Protein AF-A0A8S4RAL4-F1 (afdb_monomer_lite)

Foldseek 3Di:
DDDDDDPDVVVVVVVVVVVVVVVVVVVVVVVVVPDDFFDKAKDPVQDDPDFDDDPPQDPPDDRGDTDIDGPPDDDDDDDDDDDDPPPPD

Structure (mmCIF, N/CA/C/O backbone):
data_AF-A0A8S4RAL4-F1
#
_entry.id   AF-A0A8S4RAL4-F1
#
loop_
_atom_site.group_PDB
_atom_site.id
_atom_site.type_symbol
_atom_site.label_atom_id
_atom_site.label_alt_id
_atom_site.label_comp_id
_atom_site.label_asym_id
_atom_site.label_entity_id
_atom_site.label_seq_id
_atom_site.pdbx_PDB_ins_code
_atom_site.Cartn_x
_atom_site.Cartn_y
_atom_site.Cartn_z
_atom_site.occupancy
_atom_site.B_iso_or_equiv
_atom_site.auth_seq_id
_atom_site.auth_comp_id
_atom_site.auth_asym_id
_atom_site.auth_atom_id
_atom_site.pdbx_PDB_model_num
ATOM 1 N N . MET A 1 1 ? 61.995 3.543 -59.997 1.00 42.41 1 MET A N 1
ATOM 2 C CA . MET A 1 1 ? 61.037 4.608 -59.639 1.00 42.41 1 MET A CA 1
ATOM 3 C C . MET A 1 1 ? 59.982 3.946 -58.771 1.00 42.41 1 MET A C 1
ATOM 5 O O . MET A 1 1 ? 59.430 2.936 -59.190 1.00 42.41 1 MET A O 1
ATOM 9 N N . GLU A 1 2 ? 59.913 4.364 -57.512 1.00 44.31 2 GLU A N 1
ATOM 10 C CA . GLU A 1 2 ? 59.480 3.552 -56.373 1.00 44.31 2 GLU A CA 1
ATOM 11 C C . GLU A 1 2 ? 58.001 3.148 -56.359 1.00 44.31 2 GLU A C 1
ATOM 13 O O . GLU A 1 2 ? 57.106 3.948 -56.614 1.00 44.31 2 GLU A O 1
ATOM 18 N N . ALA A 1 3 ? 57.812 1.869 -56.022 1.00 42.69 3 ALA A N 1
ATOM 19 C CA . ALA A 1 3 ? 56.730 1.273 -55.245 1.00 42.69 3 ALA A CA 1
ATOM 20 C C . ALA A 1 3 ? 55.456 2.118 -55.041 1.00 42.69 3 ALA A C 1
ATOM 22 O O . ALA A 1 3 ? 55.228 2.731 -53.999 1.00 42.69 3 ALA A O 1
ATOM 23 N N . LEU A 1 4 ? 54.538 2.000 -56.001 1.00 53.47 4 LEU A N 1
ATOM 24 C CA . LEU A 1 4 ? 53.122 1.857 -55.665 1.00 53.47 4 LEU A CA 1
ATOM 25 C C . LEU A 1 4 ? 52.951 0.587 -54.811 1.00 53.47 4 LEU A C 1
ATOM 27 O O . LEU A 1 4 ? 53.634 -0.400 -55.076 1.00 53.47 4 LEU A O 1
ATOM 31 N N . TYR A 1 5 ? 51.991 0.598 -53.872 1.00 55.41 5 TYR A N 1
ATOM 32 C CA . TYR A 1 5 ? 51.627 -0.488 -52.933 1.00 55.41 5 TYR A CA 1
ATOM 33 C C . TYR A 1 5 ? 52.428 -0.413 -51.614 1.00 55.41 5 TYR A C 1
ATOM 35 O O . TYR A 1 5 ? 53.636 -0.568 -51.602 1.00 55.41 5 TYR A O 1
ATOM 43 N N . THR A 1 6 ? 51.850 -0.156 -50.434 1.00 46.75 6 THR A N 1
ATOM 44 C CA . THR A 1 6 ? 50.738 -0.904 -49.830 1.00 46.75 6 THR A CA 1
ATOM 45 C C . THR A 1 6 ? 49.992 -0.003 -48.825 1.00 46.75 6 THR A C 1
ATOM 47 O O . THR A 1 6 ? 50.552 0.405 -47.805 1.00 46.75 6 THR A O 1
ATOM 50 N N . ASN A 1 7 ? 48.708 0.277 -49.054 1.00 56.97 7 ASN A N 1
ATOM 51 C CA . ASN A 1 7 ? 47.804 0.677 -47.972 1.00 56.97 7 ASN A CA 1
ATOM 52 C C . ASN A 1 7 ? 47.367 -0.629 -47.290 1.00 56.97 7 ASN A C 1
ATOM 54 O O . ASN A 1 7 ? 46.555 -1.361 -47.851 1.00 56.97 7 ASN A O 1
ATOM 58 N N . LYS A 1 8 ? 47.986 -0.982 -46.153 1.00 56.47 8 LYS A N 1
ATOM 59 C CA . LYS A 1 8 ? 47.752 -2.265 -45.466 1.00 56.47 8 LYS A CA 1
ATOM 60 C C . LYS A 1 8 ? 46.251 -2.434 -45.142 1.00 56.47 8 LYS A C 1
ATOM 62 O O . LYS A 1 8 ? 45.746 -1.695 -44.298 1.00 56.47 8 LYS A O 1
ATOM 67 N N . PRO A 1 9 ? 45.537 -3.414 -45.731 1.00 56.53 9 PRO A N 1
ATOM 68 C CA . PRO A 1 9 ? 44.104 -3.639 -45.483 1.00 56.53 9 PRO A CA 1
ATOM 69 C C . PRO A 1 9 ? 43.797 -4.007 -44.021 1.00 56.53 9 PRO A C 1
ATOM 71 O O . PRO A 1 9 ? 42.668 -3.865 -43.556 1.00 56.53 9 PRO A O 1
ATOM 74 N N . THR A 1 10 ? 44.820 -4.418 -43.271 1.00 59.81 10 THR A N 1
ATOM 75 C CA . THR A 1 10 ? 44.761 -4.762 -41.851 1.00 59.81 10 THR A CA 1
ATOM 76 C C . THR A 1 10 ? 44.333 -3.595 -40.963 1.00 59.81 10 THR A C 1
ATOM 78 O O . THR A 1 10 ? 43.581 -3.818 -40.021 1.00 59.81 10 THR A O 1
ATOM 81 N N . SER A 1 11 ? 44.725 -2.350 -41.259 1.00 61.06 11 SER A N 1
ATOM 82 C CA . SER A 1 11 ? 44.341 -1.201 -40.423 1.00 61.06 11 SER A CA 1
ATOM 83 C C . SER A 1 11 ? 42.852 -0.871 -40.536 1.00 61.06 11 SER A C 1
ATOM 85 O O . SER A 1 11 ? 42.217 -0.578 -39.528 1.00 61.06 11 SER A O 1
ATOM 87 N N . LYS A 1 12 ? 42.268 -0.986 -41.736 1.00 61.75 12 LYS A N 1
ATOM 88 C CA . LYS A 1 12 ? 40.833 -0.750 -41.971 1.00 61.75 12 LYS A CA 1
ATOM 89 C C . LYS A 1 12 ? 39.960 -1.799 -41.289 1.00 61.75 12 LYS A C 1
ATOM 91 O O . LYS A 1 12 ? 38.935 -1.453 -40.713 1.00 61.75 12 LYS A O 1
ATOM 96 N N . ILE A 1 13 ? 40.385 -3.061 -41.334 1.00 62.34 13 ILE A N 1
ATOM 97 C CA . ILE A 1 13 ? 39.678 -4.183 -40.709 1.00 62.34 13 ILE A CA 1
ATOM 98 C C . ILE A 1 13 ? 39.722 -4.061 -39.181 1.00 62.34 13 ILE A C 1
ATOM 100 O O . ILE A 1 13 ? 38.679 -4.134 -38.539 1.00 62.34 13 ILE A O 1
ATOM 104 N N . ILE A 1 14 ? 40.893 -3.779 -38.598 1.00 65.00 14 ILE A N 1
ATOM 105 C CA . ILE A 1 14 ? 41.036 -3.536 -37.152 1.00 65.00 14 ILE A CA 1
ATOM 106 C C . ILE A 1 14 ? 40.176 -2.341 -36.718 1.00 65.00 14 ILE A C 1
ATOM 108 O O . ILE A 1 14 ? 39.441 -2.434 -35.740 1.00 65.00 14 ILE A O 1
ATOM 112 N N . PHE A 1 15 ? 40.195 -1.242 -37.477 1.00 62.72 15 PHE A N 1
ATOM 113 C CA . PHE A 1 15 ? 39.377 -0.063 -37.185 1.00 62.72 15 PHE A CA 1
ATOM 114 C C . PHE A 1 15 ? 37.870 -0.361 -37.270 1.00 62.72 15 PHE A C 1
ATOM 116 O O . PHE A 1 15 ? 37.095 0.153 -36.468 1.00 62.72 15 PHE A O 1
ATOM 123 N N . LEU A 1 16 ? 37.444 -1.219 -38.202 1.00 66.19 16 LEU A N 1
ATOM 124 C CA . LEU A 1 16 ? 36.053 -1.659 -38.322 1.00 66.19 16 LEU A CA 1
ATOM 125 C C . LEU A 1 16 ? 35.619 -2.519 -37.124 1.00 66.19 16 LEU A C 1
ATOM 127 O O . LEU A 1 16 ? 34.549 -2.275 -36.568 1.00 66.19 16 LEU A O 1
ATOM 131 N N . PHE A 1 17 ? 36.460 -3.459 -36.679 1.00 68.75 17 PHE A N 1
ATOM 132 C CA . PHE A 1 17 ? 36.189 -4.276 -35.491 1.00 68.75 17 PHE A CA 1
ATOM 133 C C . PHE A 1 17 ? 36.094 -3.431 -34.217 1.00 68.75 17 PHE A C 1
ATOM 135 O O . PHE A 1 17 ? 35.137 -3.589 -33.463 1.00 68.75 17 PHE A O 1
ATOM 142 N N . THR A 1 18 ? 37.007 -2.477 -34.012 1.00 72.88 18 THR A N 1
ATOM 143 C CA . THR A 1 18 ? 36.980 -1.573 -32.847 1.00 72.88 18 THR A CA 1
ATOM 144 C C . THR A 1 18 ? 35.750 -0.658 -32.840 1.00 72.88 18 THR A C 1
ATOM 146 O O . THR A 1 18 ? 35.188 -0.369 -31.787 1.00 72.88 18 THR A O 1
ATOM 149 N N . ARG A 1 19 ? 35.281 -0.209 -34.012 1.00 75.50 19 ARG A N 1
ATOM 150 C CA . ARG A 1 19 ? 34.040 0.580 -34.115 1.00 75.50 19 ARG A CA 1
ATOM 151 C C . ARG A 1 19 ? 32.800 -0.257 -33.819 1.00 75.50 19 ARG A C 1
ATOM 153 O O . ARG A 1 19 ? 31.869 0.248 -33.199 1.00 75.50 19 ARG A O 1
ATOM 160 N N . MET A 1 20 ? 32.792 -1.516 -34.247 1.00 77.19 20 MET A N 1
ATOM 161 C CA . MET A 1 20 ? 31.670 -2.428 -34.038 1.00 77.19 20 MET A CA 1
ATOM 162 C C . MET A 1 20 ? 31.549 -2.855 -32.571 1.00 77.19 20 MET A C 1
ATOM 164 O O . MET A 1 20 ? 30.442 -2.885 -32.039 1.00 77.19 20 MET A O 1
ATOM 168 N N . THR A 1 21 ? 32.669 -3.092 -31.882 1.00 84.94 21 THR A N 1
ATOM 169 C CA . THR A 1 21 ? 32.668 -3.369 -30.436 1.00 84.94 21 THR A CA 1
ATOM 170 C C . THR A 1 21 ? 32.268 -2.147 -29.616 1.00 84.94 21 THR A C 1
ATOM 172 O O . THR A 1 21 ? 31.495 -2.281 -28.673 1.00 84.94 21 THR A O 1
ATOM 175 N N . PHE A 1 22 ? 32.720 -0.949 -29.994 1.00 87.00 22 PHE A N 1
ATOM 176 C CA . PHE A 1 22 ? 32.312 0.292 -29.332 1.00 87.00 22 PHE A CA 1
ATOM 177 C C . PHE A 1 22 ? 30.814 0.579 -29.510 1.00 87.00 22 PHE A C 1
ATOM 179 O O . PHE A 1 22 ? 30.131 0.913 -28.546 1.00 87.00 22 PHE A O 1
ATOM 186 N N . ALA A 1 23 ? 30.279 0.387 -30.720 1.00 89.31 23 ALA A N 1
ATOM 187 C CA . ALA A 1 23 ? 28.846 0.515 -30.975 1.00 89.31 23 ALA A CA 1
ATOM 188 C C . ALA A 1 23 ? 28.031 -0.509 -30.170 1.00 89.31 23 ALA A C 1
ATOM 190 O O . ALA A 1 23 ? 27.039 -0.142 -29.546 1.00 89.31 23 ALA A O 1
ATOM 191 N N . ALA A 1 24 ? 28.478 -1.768 -30.117 1.00 91.06 24 ALA A N 1
ATOM 192 C CA . ALA A 1 24 ? 27.844 -2.795 -29.294 1.00 91.06 24 ALA A CA 1
ATOM 193 C C . ALA A 1 24 ? 27.880 -2.441 -27.797 1.00 91.06 24 ALA A C 1
ATOM 195 O O . ALA A 1 24 ? 26.874 -2.600 -27.111 1.00 91.06 24 ALA A O 1
ATOM 196 N N . ALA A 1 25 ? 28.996 -1.901 -27.298 1.00 91.44 25 ALA A N 1
ATOM 197 C CA . ALA A 1 25 ? 29.113 -1.444 -25.915 1.00 91.44 25 ALA A CA 1
ATOM 198 C C . ALA A 1 25 ? 28.166 -0.273 -25.603 1.00 91.44 25 ALA A C 1
ATOM 200 O O . ALA A 1 25 ? 27.539 -0.270 -24.548 1.00 91.44 25 ALA A O 1
ATOM 201 N N . LEU A 1 26 ? 28.010 0.686 -26.523 1.00 91.25 26 LEU A N 1
ATOM 202 C CA . LEU A 1 26 ? 27.048 1.784 -26.373 1.00 91.25 26 LEU A CA 1
ATOM 203 C C . LEU A 1 26 ? 25.600 1.289 -26.359 1.00 91.25 26 LEU A C 1
ATOM 205 O O . LEU A 1 26 ? 24.805 1.760 -25.551 1.00 91.25 26 LEU A O 1
ATOM 209 N N . VAL A 1 27 ? 25.262 0.328 -27.221 1.00 91.44 27 VAL A N 1
ATOM 210 C CA . VAL A 1 27 ? 23.928 -0.288 -27.240 1.00 91.44 27 VAL A CA 1
ATOM 211 C C . VAL A 1 27 ? 23.663 -1.032 -25.933 1.00 91.44 27 VAL A C 1
ATOM 213 O O . VAL A 1 27 ? 22.610 -0.841 -25.335 1.00 91.44 27 VAL A O 1
ATOM 216 N N . LEU A 1 28 ? 24.622 -1.822 -25.442 1.00 88.69 28 LEU A N 1
ATOM 217 C CA . LEU A 1 28 ? 24.492 -2.518 -24.159 1.00 88.69 28 LEU A CA 1
ATOM 218 C C . LEU A 1 28 ? 24.349 -1.541 -22.989 1.00 88.69 28 LEU A C 1
ATOM 220 O O . LEU A 1 28 ? 23.496 -1.745 -22.132 1.00 88.69 28 LEU A O 1
ATOM 224 N N . LEU A 1 29 ? 25.130 -0.460 -22.972 1.00 88.69 29 LEU A N 1
ATOM 225 C CA . LEU A 1 29 ? 25.030 0.571 -21.941 1.00 88.69 29 LEU A CA 1
ATOM 226 C C . LEU A 1 29 ? 23.648 1.238 -21.945 1.00 88.69 29 LEU A C 1
ATOM 228 O O . LEU A 1 29 ? 23.044 1.379 -20.885 1.00 88.69 29 LEU A O 1
ATOM 232 N N . ALA A 1 30 ? 23.136 1.591 -23.127 1.00 86.62 30 ALA A N 1
ATOM 233 C CA . ALA A 1 30 ? 21.814 2.192 -23.283 1.00 86.62 30 ALA A CA 1
ATOM 234 C C . ALA A 1 30 ? 20.684 1.243 -22.841 1.00 86.62 30 ALA A C 1
ATOM 236 O O . ALA A 1 30 ? 19.733 1.676 -22.189 1.00 86.62 30 ALA A O 1
ATOM 237 N N . LEU A 1 31 ? 20.804 -0.054 -23.148 1.00 85.75 31 LEU A N 1
ATOM 238 C CA . LEU A 1 31 ? 19.852 -1.076 -22.706 1.00 85.75 31 LEU A CA 1
ATOM 239 C C . LEU A 1 31 ? 19.884 -1.266 -21.183 1.00 85.75 31 LEU A C 1
ATOM 241 O O . LEU A 1 31 ? 18.829 -1.334 -20.561 1.00 85.75 31 LEU A O 1
ATOM 245 N N . CYS A 1 32 ? 21.069 -1.289 -20.566 1.00 83.44 32 CYS A N 1
ATOM 246 C CA . CYS A 1 32 ? 21.198 -1.404 -19.111 1.00 83.44 32 CYS A CA 1
ATOM 247 C C . CYS A 1 32 ? 20.652 -0.175 -18.373 1.00 83.44 32 CYS A C 1
ATOM 249 O O . CYS A 1 32 ? 20.067 -0.320 -17.306 1.00 83.44 32 CYS A O 1
ATOM 251 N N . SER A 1 33 ? 20.805 1.029 -18.933 1.00 76.75 33 SER A N 1
ATOM 252 C CA . SER A 1 33 ? 20.280 2.258 -18.321 1.00 76.75 33 SER A CA 1
ATOM 253 C C . SER A 1 33 ? 18.756 2.391 -18.382 1.00 76.75 33 SER A C 1
ATOM 255 O O . SER A 1 33 ? 18.202 3.263 -17.720 1.00 76.75 33 SER A O 1
ATOM 257 N N . ALA A 1 34 ? 18.081 1.560 -19.180 1.00 72.81 34 ALA A N 1
ATOM 258 C CA . ALA A 1 34 ? 16.628 1.584 -19.320 1.00 72.81 34 ALA A CA 1
ATOM 259 C C . ALA A 1 34 ? 15.904 0.722 -18.272 1.00 72.81 34 ALA A C 1
ATOM 261 O O . ALA A 1 34 ? 14.680 0.786 -18.188 1.00 72.81 34 ALA A O 1
ATOM 262 N N . VAL A 1 35 ? 16.636 -0.072 -17.480 1.00 69.69 35 VAL A N 1
ATOM 263 C CA . VAL A 1 35 ? 16.051 -0.843 -16.382 1.00 69.69 35 VAL A CA 1
ATOM 264 C C . VAL A 1 35 ? 16.083 0.008 -15.112 1.00 69.69 35 VAL A C 1
ATOM 266 O O . VAL A 1 35 ? 17.143 0.383 -14.612 1.00 69.69 35 VAL A O 1
ATOM 269 N N . HIS A 1 36 ? 14.909 0.352 -14.601 1.00 72.25 36 HIS A N 1
ATOM 270 C CA . HIS A 1 36 ? 14.752 0.966 -13.292 1.00 72.25 36 HIS A CA 1
ATOM 271 C C . HIS A 1 36 ? 13.684 0.172 -12.560 1.00 72.25 36 HIS A C 1
ATOM 273 O O . HIS A 1 36 ? 12.584 0.039 -13.087 1.00 72.25 36 HIS A O 1
ATOM 279 N N . GLY A 1 37 ? 14.036 -0.385 -11.402 1.00 78.69 37 GLY A N 1
ATOM 280 C CA . GLY A 1 37 ? 13.045 -0.988 -10.524 1.00 78.69 37 GLY A CA 1
ATOM 281 C C . GLY A 1 37 ? 12.289 0.117 -9.789 1.00 78.69 37 GLY A C 1
ATOM 282 O O . GLY A 1 37 ? 12.926 1.020 -9.247 1.00 78.69 37 GLY A O 1
ATOM 283 N N . GLY A 1 38 ? 10.965 0.087 -9.819 1.00 83.12 38 GLY A N 1
ATOM 284 C CA . GLY A 1 38 ? 10.098 0.903 -8.991 1.00 83.12 38 GLY A CA 1
ATOM 285 C C . GLY A 1 38 ? 9.951 0.307 -7.594 1.00 83.12 38 GLY A C 1
ATOM 286 O O . GLY A 1 38 ? 9.819 -0.899 -7.417 1.00 83.12 38 GLY A O 1
ATOM 287 N N . ASP A 1 39 ? 9.953 1.173 -6.588 1.00 89.12 39 ASP A N 1
ATOM 288 C CA . ASP A 1 39 ? 9.617 0.772 -5.226 1.00 89.12 39 ASP A CA 1
ATOM 289 C C . ASP A 1 39 ? 8.091 0.616 -5.065 1.00 89.12 39 ASP A C 1
ATOM 291 O O . ASP A 1 39 ? 7.324 1.315 -5.741 1.00 89.12 39 ASP A O 1
ATOM 295 N N . PRO A 1 40 ? 7.616 -0.217 -4.120 1.00 91.88 40 PRO A N 1
ATOM 296 C CA . PRO A 1 40 ? 6.215 -0.230 -3.723 1.00 91.88 40 PRO A CA 1
ATOM 297 C C . PRO A 1 40 ? 5.739 1.158 -3.280 1.00 91.88 40 PRO A C 1
ATOM 299 O O . PRO A 1 40 ? 6.348 1.809 -2.427 1.00 91.88 40 PRO A O 1
ATOM 302 N N . VAL A 1 41 ? 4.594 1.592 -3.805 1.00 92.12 41 VAL A N 1
ATOM 303 C CA . VAL A 1 41 ? 3.998 2.898 -3.504 1.00 92.12 41 VAL A CA 1
ATOM 304 C C . VAL A 1 41 ? 2.642 2.713 -2.840 1.00 92.12 41 VAL A C 1
ATOM 306 O O . VAL A 1 41 ? 1.788 1.978 -3.331 1.00 92.12 41 VAL A O 1
ATOM 309 N N . PHE A 1 42 ? 2.417 3.410 -1.726 1.00 92.44 42 PHE A N 1
ATOM 310 C CA . PHE A 1 42 ? 1.105 3.448 -1.084 1.00 92.44 42 PHE A CA 1
ATOM 311 C C . PHE A 1 42 ? 0.069 4.165 -1.954 1.00 92.44 42 PHE A C 1
ATOM 313 O O . PHE A 1 42 ? 0.337 5.235 -2.498 1.00 92.44 42 PHE A O 1
ATOM 320 N N . ASP A 1 43 ? -1.145 3.617 -2.010 1.00 91.56 43 ASP A N 1
ATOM 321 C CA . ASP A 1 43 ? -2.289 4.256 -2.656 1.00 91.56 43 ASP A CA 1
ATOM 322 C C . ASP A 1 43 ? -2.683 5.510 -1.852 1.00 91.56 43 ASP A C 1
ATOM 324 O O . ASP A 1 43 ? -3.139 5.371 -0.707 1.00 91.56 43 ASP A O 1
ATOM 328 N N . PRO A 1 44 ? -2.565 6.724 -2.429 1.00 89.50 44 PRO A N 1
ATOM 329 C CA . PRO A 1 44 ? -2.846 7.971 -1.723 1.00 89.50 44 PRO A CA 1
ATOM 330 C C . PRO A 1 44 ? -4.283 8.084 -1.216 1.00 89.50 44 PRO A C 1
ATOM 332 O O . PRO A 1 44 ? -4.524 8.757 -0.214 1.00 89.50 44 PRO A O 1
ATOM 335 N N . SER A 1 45 ? -5.238 7.414 -1.869 1.00 87.19 45 SER A N 1
ATOM 336 C CA . SER A 1 45 ? -6.635 7.377 -1.421 1.00 87.19 45 SER A CA 1
ATOM 337 C C . SER A 1 45 ? -6.809 6.580 -0.126 1.00 87.19 45 SER A C 1
ATOM 339 O O . SER A 1 45 ? -7.788 6.771 0.600 1.00 87.19 45 SER A O 1
ATOM 341 N N . THR A 1 46 ? -5.833 5.721 0.186 1.00 87.44 46 THR A N 1
ATOM 342 C CA . THR A 1 46 ? -5.779 4.918 1.407 1.00 87.44 46 THR A CA 1
ATOM 343 C C . THR A 1 46 ? -4.694 5.368 2.389 1.00 87.44 46 THR A C 1
ATOM 345 O O . THR A 1 46 ? -4.323 4.628 3.298 1.00 87.44 46 THR A O 1
ATOM 348 N N . LEU A 1 47 ? -4.150 6.577 2.232 1.00 82.25 47 LEU A N 1
ATOM 349 C CA . LEU A 1 47 ? -3.229 7.142 3.213 1.00 82.25 47 LEU A CA 1
ATOM 350 C C . LEU A 1 47 ? -4.024 7.855 4.309 1.00 82.25 47 LEU A C 1
ATOM 352 O O . LEU A 1 47 ? -4.469 8.993 4.149 1.00 82.25 47 LEU A O 1
ATOM 356 N N . MET A 1 48 ? -4.202 7.191 5.453 1.00 70.06 48 MET A N 1
ATOM 357 C CA . MET A 1 48 ? -4.822 7.821 6.616 1.00 70.06 48 MET A CA 1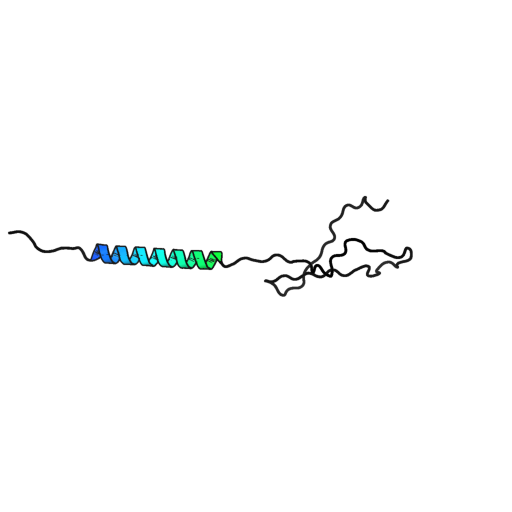
ATOM 358 C C . MET A 1 48 ? -3.806 8.619 7.423 1.00 70.06 48 MET A C 1
ATOM 360 O O . MET A 1 48 ? -2.860 8.080 7.989 1.00 70.06 48 MET A O 1
ATOM 364 N N . ARG A 1 49 ? -4.056 9.927 7.517 1.00 73.75 49 ARG A N 1
ATOM 365 C CA . ARG A 1 49 ? -3.275 10.850 8.350 1.00 73.75 49 ARG A CA 1
ATOM 366 C C . ARG A 1 49 ? -3.809 10.953 9.784 1.00 73.75 49 ARG A C 1
ATOM 368 O O . 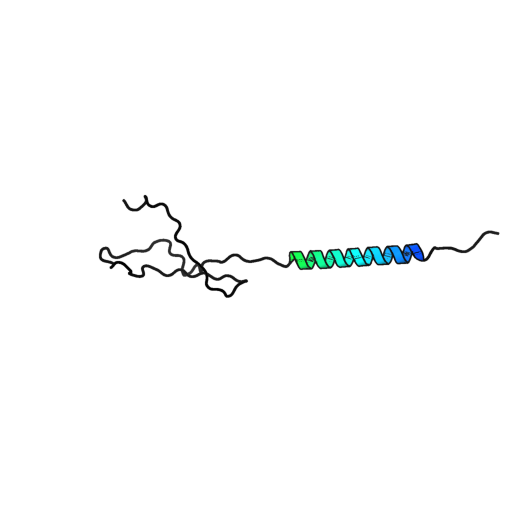ARG A 1 49 ? -3.054 11.283 10.689 1.00 73.75 49 ARG A O 1
ATOM 375 N N . LEU A 1 50 ? -5.107 10.700 9.977 1.00 81.44 50 LEU A N 1
ATOM 376 C CA . LEU A 1 50 ? -5.800 10.709 11.268 1.00 81.44 50 LEU A CA 1
ATOM 377 C C . LEU A 1 50 ? -6.985 9.737 11.212 1.00 81.44 50 LEU A C 1
ATOM 379 O O . LEU A 1 50 ? -7.759 9.784 10.256 1.00 81.44 50 LEU A O 1
ATOM 383 N N . VAL A 1 51 ? -7.137 8.894 12.236 1.00 83.38 51 VAL A N 1
ATOM 384 C CA . VAL A 1 51 ? -8.252 7.942 12.368 1.00 83.38 51 VAL A CA 1
ATOM 385 C C . VAL A 1 51 ? -8.895 8.121 13.733 1.00 83.38 51 VAL A C 1
ATOM 387 O O . VAL A 1 51 ? -8.195 8.140 14.742 1.00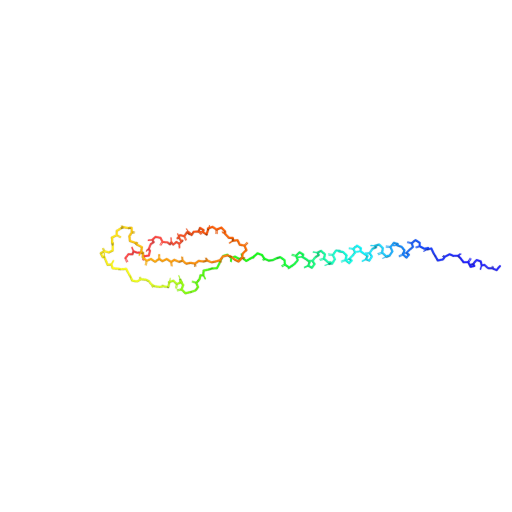 83.38 51 VAL A O 1
ATOM 390 N N . LEU A 1 52 ? -10.220 8.254 13.768 1.00 88.50 52 LEU A N 1
ATOM 391 C CA . LEU A 1 52 ? -10.978 8.249 15.015 1.00 88.50 52 LEU A CA 1
ATOM 392 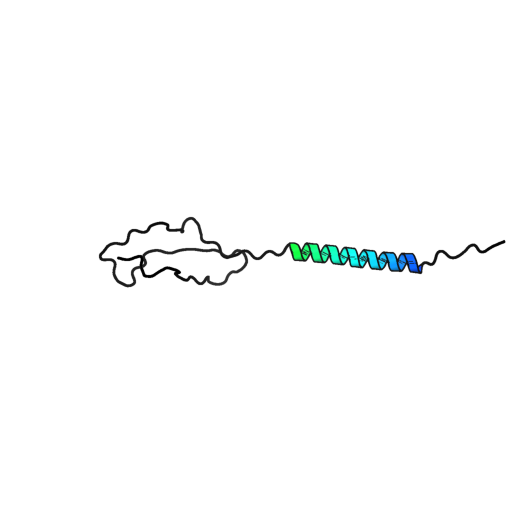C C . LEU A 1 52 ? -11.417 6.817 15.307 1.00 88.50 52 LEU A C 1
ATOM 394 O O . LEU A 1 52 ? -12.075 6.189 14.479 1.00 88.50 52 LEU A O 1
ATOM 398 N N . VAL A 1 53 ? -11.049 6.316 16.480 1.00 91.12 53 VAL A N 1
ATOM 399 C CA . VAL A 1 53 ? -11.421 4.979 16.946 1.00 91.12 53 VAL A CA 1
ATOM 400 C C . VAL A 1 53 ? -12.369 5.142 18.133 1.00 91.12 53 VAL A C 1
ATOM 402 O O . VAL A 1 53 ? -12.034 5.894 19.052 1.00 91.12 53 VAL A O 1
ATOM 405 N N . PRO A 1 54 ? -13.547 4.490 18.133 1.00 93.19 54 PRO A N 1
ATOM 406 C CA . PRO A 1 54 ? -14.429 4.480 19.295 1.00 93.19 54 PRO A CA 1
ATOM 407 C C . PRO A 1 54 ? -13.710 3.955 20.541 1.00 93.19 54 PRO A C 1
ATOM 409 O O . PRO A 1 54 ? -12.903 3.030 20.455 1.00 93.19 54 PRO A O 1
ATOM 412 N N . ALA A 1 55 ? -14.022 4.526 21.706 1.00 93.56 55 ALA A N 1
ATOM 413 C CA . ALA A 1 55 ? -13.383 4.148 22.969 1.00 93.56 55 ALA A CA 1
ATOM 414 C C . ALA A 1 55 ? -13.689 2.699 23.397 1.00 93.56 55 ALA A C 1
ATOM 416 O O . ALA A 1 55 ? -12.939 2.110 24.170 1.00 93.56 55 ALA A O 1
ATOM 417 N N . ASP A 1 56 ? -14.781 2.130 22.894 1.00 95.31 56 ASP A N 1
ATOM 418 C CA . ASP A 1 56 ? -15.257 0.773 23.151 1.00 95.31 56 ASP A CA 1
ATOM 419 C C . ASP A 1 56 ? -14.946 -0.204 22.003 1.00 95.31 56 ASP A C 1
ATOM 421 O O . ASP A 1 56 ? -15.472 -1.319 21.979 1.00 95.31 56 ASP A O 1
ATOM 425 N N . ALA A 1 57 ? -14.086 0.180 21.050 1.00 95.12 57 ALA A N 1
ATOM 426 C CA . ALA A 1 57 ? -13.679 -0.701 19.963 1.00 95.12 57 ALA A CA 1
ATOM 427 C C . ALA A 1 57 ? -13.066 -2.001 20.513 1.00 95.12 57 ALA A C 1
ATOM 429 O O . ALA A 1 57 ? -12.068 -1.994 21.236 1.00 95.12 57 ALA A O 1
ATOM 430 N N . ALA A 1 58 ? -13.663 -3.137 20.150 1.00 96.38 58 ALA A N 1
ATOM 431 C CA . ALA A 1 58 ? -13.222 -4.439 20.628 1.00 96.38 58 ALA A CA 1
ATOM 432 C C . ALA A 1 58 ? -11.805 -4.774 20.133 1.00 96.38 58 ALA A C 1
ATOM 434 O O . ALA A 1 58 ? -11.415 -4.416 19.016 1.00 96.38 58 ALA A O 1
ATOM 435 N N . VAL A 1 59 ? -11.052 -5.536 20.929 1.00 93.81 59 VAL A N 1
ATOM 436 C CA . VAL A 1 59 ? -9.757 -6.082 20.500 1.00 93.81 59 VAL A CA 1
ATOM 437 C C . VAL A 1 59 ? -9.946 -6.928 19.238 1.00 93.81 59 VAL A C 1
ATOM 439 O O . VAL A 1 59 ? -10.855 -7.751 19.160 1.00 93.81 59 VAL A O 1
ATOM 442 N N . GLY A 1 60 ? -9.085 -6.710 18.243 1.00 93.44 60 GLY A N 1
ATOM 443 C CA . GLY A 1 60 ? -9.186 -7.355 16.929 1.00 93.44 60 GLY A CA 1
ATOM 444 C C . GLY A 1 60 ? -10.074 -6.612 15.927 1.00 93.44 60 GLY A C 1
ATOM 445 O O . GLY A 1 60 ? -10.178 -7.043 14.779 1.00 93.44 60 GLY A O 1
ATOM 446 N N . SER A 1 61 ? -10.677 -5.483 16.317 1.00 93.75 61 SER A N 1
ATOM 447 C CA . SER A 1 61 ? -11.391 -4.619 15.375 1.00 93.75 61 SER A CA 1
ATOM 448 C C . SER A 1 61 ? -10.446 -4.089 14.301 1.00 93.75 61 SER A C 1
ATOM 450 O O . SER A 1 61 ? -9.347 -3.608 14.583 1.00 93.75 61 SER A O 1
ATOM 452 N N . VAL A 1 62 ? -10.898 -4.136 13.051 1.00 91.75 62 VAL A N 1
ATOM 453 C CA . VAL A 1 62 ? -10.176 -3.522 11.937 1.00 91.75 62 VAL A CA 1
ATOM 454 C C . VAL A 1 62 ? -10.418 -2.017 11.981 1.00 91.75 62 VAL A C 1
ATOM 456 O O . VAL A 1 62 ? -11.527 -1.562 11.722 1.00 91.75 62 VAL A O 1
ATOM 459 N N . ILE A 1 63 ? -9.372 -1.254 12.293 1.00 89.94 63 ILE A N 1
ATOM 460 C CA . ILE A 1 63 ? -9.431 0.214 12.366 1.00 89.94 63 ILE A CA 1
ATOM 461 C C . ILE A 1 63 ? -9.299 0.830 10.971 1.00 89.94 63 ILE A C 1
ATOM 463 O O . ILE A 1 63 ? -10.002 1.779 10.630 1.00 89.94 63 ILE A O 1
ATOM 467 N N . TYR A 1 64 ? -8.402 0.281 10.151 1.00 89.31 64 TYR A N 1
ATOM 468 C CA . TYR A 1 64 ? -8.162 0.767 8.803 1.00 89.31 64 TYR A CA 1
ATOM 469 C C . TYR A 1 64 ? -7.474 -0.273 7.914 1.00 89.31 64 TYR A C 1
ATOM 471 O O . TYR A 1 64 ? -6.923 -1.258 8.407 1.00 89.31 64 TYR A O 1
ATOM 479 N N . ARG A 1 65 ? -7.507 -0.055 6.594 1.00 89.94 65 ARG A N 1
ATOM 480 C CA . ARG A 1 65 ? -6.830 -0.879 5.588 1.00 89.94 65 ARG A CA 1
ATOM 481 C C . ARG A 1 65 ? -6.040 0.019 4.643 1.00 89.94 65 ARG A C 1
ATOM 483 O O . ARG A 1 65 ? -6.635 0.772 3.877 1.00 89.94 65 ARG A O 1
ATOM 490 N N . VAL A 1 66 ? -4.720 -0.105 4.684 1.00 91.00 66 VAL A N 1
ATOM 491 C CA . VAL A 1 66 ? -3.820 0.523 3.713 1.00 91.00 66 VAL A CA 1
ATOM 492 C C . VAL A 1 66 ? -3.724 -0.328 2.453 1.00 91.00 66 VAL A C 1
ATOM 494 O O . VAL A 1 66 ? -3.903 -1.549 2.499 1.00 91.00 66 VAL A O 1
ATOM 497 N N . ARG A 1 67 ? -3.445 0.319 1.325 1.00 91.81 67 ARG A N 1
ATOM 498 C CA . ARG A 1 67 ? -3.128 -0.335 0.057 1.00 91.81 67 ARG A CA 1
ATOM 499 C C . ARG A 1 67 ? -1.825 0.218 -0.487 1.00 91.81 67 ARG A C 1
ATOM 501 O O . ARG A 1 67 ? -1.495 1.381 -0.270 1.00 91.81 67 ARG A O 1
ATOM 508 N N . ALA A 1 68 ? -1.111 -0.626 -1.208 1.00 92.62 68 ALA A N 1
ATOM 509 C CA . ALA A 1 68 ? 0.067 -0.251 -1.962 1.00 92.62 68 ALA A CA 1
ATOM 510 C C . ALA A 1 68 ? 0.118 -1.081 -3.246 1.00 92.62 68 ALA A C 1
ATOM 512 O O . ALA A 1 68 ? -0.509 -2.142 -3.326 1.00 92.62 68 ALA A O 1
ATOM 513 N N . SER A 1 69 ? 0.843 -0.574 -4.231 1.00 91.50 69 SER A N 1
ATOM 514 C CA . SER A 1 69 ? 1.112 -1.235 -5.502 1.00 91.50 69 SER A CA 1
ATOM 515 C C . SER A 1 69 ? 2.599 -1.166 -5.799 1.00 91.50 69 SER A C 1
ATOM 517 O O . SER A 1 69 ? 3.208 -0.110 -5.627 1.00 91.50 69 SER A O 1
ATOM 519 N N . ASP A 1 70 ? 3.152 -2.268 -6.277 1.00 92.69 70 ASP A N 1
ATOM 520 C CA . ASP A 1 70 ? 4.498 -2.347 -6.827 1.00 92.69 70 ASP A CA 1
ATOM 521 C C . ASP A 1 70 ? 4.360 -2.523 -8.352 1.00 92.69 70 ASP A C 1
ATOM 523 O O . ASP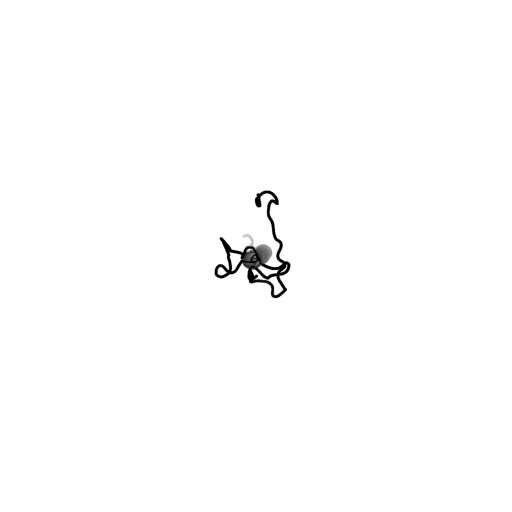 A 1 70 ? 3.587 -3.383 -8.780 1.00 92.69 70 ASP A O 1
ATOM 527 N N . PRO A 1 71 ? 4.988 -1.667 -9.180 1.00 87.44 71 PRO A N 1
ATOM 528 C CA . PRO A 1 71 ? 4.845 -1.733 -10.634 1.00 87.44 71 PRO A CA 1
ATOM 529 C C . PRO A 1 71 ? 5.602 -2.900 -11.280 1.00 87.44 71 PRO A C 1
ATOM 531 O O . PRO A 1 71 ? 5.295 -3.243 -12.423 1.00 87.44 71 PRO A O 1
ATOM 534 N N . ASP A 1 72 ? 6.569 -3.494 -10.582 1.00 87.56 72 ASP A N 1
ATOM 535 C CA . ASP A 1 72 ? 7.455 -4.516 -11.140 1.00 87.56 72 ASP A CA 1
ATOM 536 C C . ASP A 1 72 ? 7.085 -5.931 -10.699 1.0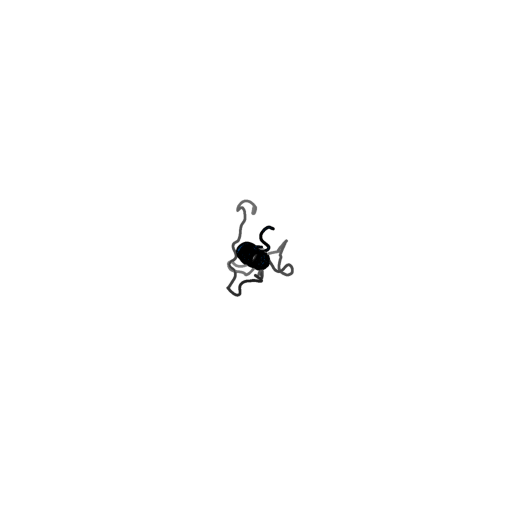0 87.56 72 ASP A C 1
ATOM 538 O O . ASP A 1 72 ? 7.494 -6.907 -11.340 1.00 87.56 72 ASP A O 1
ATOM 542 N N . PHE A 1 73 ? 6.330 -6.062 -9.606 1.00 81.19 73 PHE A N 1
ATOM 543 C CA . PHE A 1 73 ? 6.086 -7.351 -8.977 1.00 81.19 73 PHE A CA 1
ATOM 544 C C . PHE A 1 73 ? 4.628 -7.605 -8.576 1.00 81.19 73 PHE A C 1
ATOM 546 O O . PHE A 1 73 ? 4.003 -6.827 -7.862 1.00 81.19 73 PHE A O 1
ATOM 553 N N . ASP A 1 74 ? 4.140 -8.802 -8.921 1.00 79.19 74 ASP A N 1
ATOM 554 C CA . ASP A 1 74 ? 2.769 -9.264 -8.643 1.00 79.19 74 ASP A CA 1
ATOM 555 C C . ASP A 1 74 ? 2.639 -10.137 -7.371 1.00 79.19 74 ASP A C 1
ATOM 557 O O . ASP A 1 74 ? 1.668 -10.883 -7.207 1.00 79.19 74 ASP A O 1
ATOM 561 N N . TYR A 1 75 ? 3.616 -10.104 -6.457 1.00 81.38 75 TYR A N 1
ATOM 562 C CA . TYR A 1 75 ? 3.539 -10.864 -5.200 1.00 81.38 75 TYR A CA 1
ATOM 563 C C . TYR A 1 75 ? 2.816 -10.079 -4.087 1.00 81.38 75 TYR A C 1
ATOM 565 O O . TYR A 1 75 ? 2.763 -8.849 -4.116 1.00 81.38 75 TYR A O 1
ATOM 573 N N . PRO A 1 76 ? 2.256 -10.761 -3.065 1.00 90.00 76 PRO A N 1
ATOM 574 C CA . PRO A 1 76 ? 1.618 -10.079 -1.943 1.00 90.00 76 PRO A CA 1
ATOM 575 C C . PRO A 1 76 ? 2.596 -9.181 -1.179 1.00 90.00 76 PRO A C 1
ATOM 577 O O . PRO A 1 76 ? 3.624 -9.646 -0.691 1.00 90.00 76 PRO A O 1
ATOM 580 N N . LEU A 1 77 ? 2.246 -7.905 -1.018 1.00 91.31 77 LEU A N 1
ATOM 581 C CA . LEU A 1 77 ? 3.055 -6.965 -0.247 1.00 91.31 77 LEU A CA 1
ATOM 582 C C . LEU A 1 77 ? 2.980 -7.258 1.256 1.00 91.31 77 LEU A C 1
ATOM 584 O O . LEU A 1 77 ? 1.914 -7.544 1.810 1.00 91.31 77 LEU A O 1
ATOM 588 N N . HIS A 1 78 ? 4.127 -7.131 1.920 1.00 92.06 78 HIS A N 1
ATOM 589 C CA . HIS A 1 78 ? 4.252 -7.232 3.368 1.00 92.06 78 HIS A CA 1
ATOM 590 C C . HIS A 1 78 ? 4.260 -5.836 3.992 1.00 92.06 78 HIS A C 1
ATOM 592 O O . HIS A 1 78 ? 4.951 -4.939 3.516 1.00 92.06 78 HIS A O 1
ATOM 598 N N . PHE A 1 79 ? 3.500 -5.662 5.072 1.00 90.69 79 PHE A N 1
ATOM 599 C CA . PHE A 1 79 ? 3.364 -4.384 5.765 1.00 90.69 79 PHE A CA 1
ATOM 600 C C . PHE A 1 79 ? 3.839 -4.516 7.207 1.00 90.69 79 PHE A C 1
ATOM 602 O O . PHE A 1 79 ? 3.517 -5.491 7.886 1.00 90.69 79 PHE A O 1
ATOM 609 N N . GLU A 1 80 ? 4.552 -3.500 7.680 1.00 90.50 80 GLU A N 1
ATOM 610 C CA . GLU A 1 80 ? 5.019 -3.391 9.057 1.00 90.50 80 GLU A CA 1
ATOM 611 C C . GLU A 1 80 ? 4.588 -2.045 9.646 1.00 90.50 80 GLU A C 1
ATOM 613 O O . GLU A 1 80 ? 4.594 -1.014 8.970 1.00 90.50 80 GLU A O 1
ATOM 618 N N . LEU A 1 81 ? 4.192 -2.055 10.919 1.00 85.62 81 LEU A N 1
ATOM 619 C CA . LEU A 1 81 ? 3.906 -0.842 11.677 1.00 85.62 81 LEU A CA 1
ATOM 620 C C . LEU A 1 81 ? 5.191 -0.372 12.357 1.00 85.62 81 LEU A C 1
ATOM 622 O O . LEU A 1 81 ? 5.684 -1.025 13.272 1.00 85.62 81 LEU A O 1
ATOM 626 N N . ILE A 1 82 ? 5.700 0.786 11.944 1.00 83.62 82 ILE A N 1
ATOM 627 C CA . ILE A 1 82 ? 6.903 1.392 12.521 1.00 83.62 82 ILE A CA 1
ATOM 628 C C . ILE A 1 82 ? 6.471 2.609 13.344 1.00 83.62 82 ILE A C 1
ATOM 630 O O . ILE A 1 82 ? 5.961 3.588 12.801 1.00 83.62 82 ILE A O 1
ATOM 634 N N . GLY A 1 83 ? 6.652 2.564 14.665 1.00 75.69 83 GLY A N 1
ATOM 635 C CA . GLY A 1 83 ? 6.248 3.651 15.559 1.00 75.69 83 GLY A CA 1
ATOM 636 C C . GLY A 1 83 ? 6.900 3.563 16.937 1.00 75.69 83 GLY A C 1
ATOM 637 O O . GLY A 1 83 ? 7.262 2.482 17.395 1.00 75.69 83 GLY A O 1
ATOM 638 N N . LYS A 1 84 ? 7.067 4.714 17.605 1.00 67.75 84 LYS A N 1
ATOM 639 C CA . LYS A 1 84 ? 7.538 4.769 18.997 1.00 67.75 84 LYS A CA 1
ATOM 640 C C . LYS A 1 84 ? 6.373 4.475 19.954 1.00 67.75 84 LYS A C 1
ATOM 642 O O . LYS A 1 84 ? 5.324 5.100 19.798 1.00 67.75 84 LYS A O 1
ATOM 647 N N . PRO A 1 85 ? 6.552 3.598 20.956 1.00 60.75 85 PRO A N 1
ATOM 648 C CA . PRO A 1 85 ? 5.481 3.214 21.880 1.00 60.75 85 PRO A CA 1
ATOM 649 C C . PRO A 1 85 ? 4.983 4.361 22.781 1.00 60.75 85 PRO A C 1
ATOM 651 O O . PRO A 1 85 ? 3.900 4.275 23.348 1.00 60.75 85 PRO A O 1
ATOM 654 N N . ASP A 1 86 ? 5.735 5.455 22.889 1.00 61.62 86 ASP A N 1
ATOM 655 C CA . ASP A 1 86 ? 5.548 6.455 23.946 1.00 61.62 86 ASP A CA 1
ATOM 656 C C . ASP A 1 86 ? 4.452 7.504 23.659 1.00 61.62 86 ASP A C 1
ATOM 658 O O . ASP A 1 86 ? 4.238 8.398 24.478 1.00 61.62 86 ASP A O 1
ATOM 662 N N . LEU A 1 87 ? 3.777 7.437 22.503 1.00 56.06 87 LEU A N 1
ATOM 663 C CA . LEU A 1 87 ? 2.831 8.471 22.050 1.00 56.06 87 LEU A CA 1
ATOM 664 C C . LEU A 1 87 ? 1.366 8.243 22.474 1.00 56.06 87 LEU A C 1
ATOM 666 O O . LEU A 1 87 ? 0.494 9.013 22.079 1.00 56.06 87 LEU A O 1
ATOM 670 N N . PHE A 1 88 ? 1.094 7.211 23.275 1.00 51.97 88 PHE A N 1
ATOM 671 C CA . PHE A 1 88 ? -0.217 6.959 23.881 1.00 51.97 88 PHE A CA 1
ATOM 672 C C . PHE A 1 88 ? -0.112 7.132 25.405 1.00 51.97 88 PHE A C 1
ATOM 674 O O . PHE A 1 88 ? -0.002 6.156 26.145 1.00 51.97 88 PHE A O 1
ATOM 681 N N . LYS A 1 89 ? -0.079 8.385 25.868 1.00 48.69 89 LYS A N 1
ATOM 682 C CA . LYS A 1 89 ? -0.261 8.763 27.277 1.00 48.69 89 LYS A CA 1
ATOM 683 C C . LYS A 1 89 ? -1.457 9.686 27.411 1.00 48.69 89 LYS A C 1
ATOM 685 O O . LYS A 1 89 ? -1.608 10.553 26.523 1.00 48.69 89 LYS A O 1
#

Sequence (89 aa):
MEALYTNKPTSKIIFLFTRMTFAAALVLLALCSAVHGGDPVFDPSTLMRLVLVPADAAVGSVIYRVRASDPDFDYPLHFELIGKPDLFK

pLDDT: mean 79.0, std 14.8, range [42.41, 96.38]

Secondary structure (DSSP, 8-state):
--------HHHHHHHHHHHHHHHHHHHHHHHHTT--PPPPEE-GGG--S-----TTPPTT-------EE-SS--SPPP------GGG--

Organism: NCBI:txid348720

Radius of gyration: 31.77 Å; chains: 1; bounding box: 76×22×87 Å